Protein AF-A0A955RLH3-F1 (afdb_monomer_lite)

pLDDT: mean 81.12, std 12.27, range [46.06, 93.25]

Sequence (121 aa):
MQKIERKIIDNNLQYFKGTIGKIVNEIDFRGASHEMLMITNVYKQKTPKKQFADYALVNRNKTTEFLFELASNTSAKEIVNFQAKVIEYRNVQLYDGMNFMHHESYCKLGYLKDLHVHFPN

Structure (mmCIF, N/CA/C/O backbone):
data_AF-A0A955RLH3-F1
#
_entry.id   AF-A0A955RLH3-F1
#
loop_
_atom_site.group_PDB
_atom_site.id
_atom_site.type_symbol
_atom_site.label_atom_id
_atom_site.label_alt_id
_atom_site.label_comp_id
_atom_site.label_asym_id
_atom_site.label_entity_id
_atom_site.label_seq_id
_atom_site.pdbx_PDB_ins_code
_atom_site.Cartn_x
_atom_site.Cartn_y
_atom_site.Cartn_z
_atom_site.occupancy
_atom_site.B_iso_or_equiv
_atom_site.auth_seq_id
_atom_site.auth_comp_id
_atom_site.auth_asym_id
_atom_site.auth_atom_id
_atom_site.pdbx_PDB_model_num
ATOM 1 N N . MET A 1 1 ? 0.692 -9.507 -23.459 1.00 46.06 1 MET A N 1
ATOM 2 C CA . MET A 1 1 ? 0.556 -8.048 -23.686 1.00 46.06 1 MET A CA 1
ATOM 3 C C . MET A 1 1 ? -0.318 -7.487 -22.570 1.00 46.06 1 MET A C 1
ATOM 5 O O . MET A 1 1 ? -1.456 -7.918 -22.461 1.00 46.06 1 MET A O 1
ATOM 9 N N . GLN A 1 2 ? 0.204 -6.629 -21.688 1.00 51.38 2 GLN A N 1
ATOM 10 C CA . GLN A 1 2 ? -0.585 -6.071 -20.578 1.00 51.38 2 GLN A CA 1
ATOM 11 C C . GLN A 1 2 ? -1.453 -4.921 -21.100 1.00 51.38 2 GLN A C 1
ATOM 13 O O . GLN A 1 2 ? -0.928 -3.914 -21.574 1.00 51.38 2 GLN A O 1
ATOM 18 N N . LYS A 1 3 ? -2.781 -5.062 -21.030 1.00 50.44 3 LYS A N 1
ATOM 19 C CA . LYS A 1 3 ? -3.691 -3.938 -21.273 1.00 50.44 3 LYS A CA 1
ATOM 20 C C . LYS A 1 3 ? -3.763 -3.121 -19.988 1.00 50.44 3 LYS A C 1
ATOM 22 O O . LYS A 1 3 ? -4.238 -3.617 -18.971 1.00 50.44 3 LYS A O 1
ATOM 27 N N . ILE A 1 4 ? -3.254 -1.894 -20.037 1.00 56.94 4 ILE A N 1
ATOM 28 C CA . ILE A 1 4 ? -3.209 -0.989 -18.890 1.00 56.94 4 ILE A CA 1
ATOM 29 C C . ILE A 1 4 ? -4.227 0.127 -19.117 1.00 56.94 4 ILE A C 1
ATOM 31 O O . ILE A 1 4 ? -4.030 0.983 -19.976 1.00 56.94 4 ILE A O 1
ATOM 35 N N . GLU A 1 5 ? -5.298 0.145 -18.328 1.00 59.78 5 GLU A N 1
ATOM 36 C CA . GLU A 1 5 ? -6.249 1.260 -18.309 1.00 59.78 5 GLU A CA 1
ATOM 37 C C . GLU A 1 5 ? -5.896 2.196 -17.150 1.00 59.78 5 GLU A C 1
ATOM 39 O O . GLU A 1 5 ? -6.020 1.825 -15.983 1.00 59.78 5 GLU A O 1
ATOM 44 N N . ARG A 1 6 ? -5.417 3.406 -17.471 1.00 58.16 6 ARG A N 1
ATOM 45 C CA . ARG A 1 6 ? -5.106 4.450 -16.483 1.00 58.16 6 ARG A CA 1
ATOM 46 C C . ARG A 1 6 ? -6.283 5.404 -16.356 1.00 58.16 6 ARG A C 1
ATOM 48 O O . ARG A 1 6 ? -6.715 5.986 -17.349 1.00 58.16 6 ARG A O 1
ATOM 55 N N . LYS A 1 7 ? -6.763 5.615 -15.131 1.00 65.56 7 LYS A N 1
ATOM 56 C CA . LYS A 1 7 ? -7.764 6.646 -14.834 1.00 65.56 7 LYS A CA 1
ATOM 57 C C . LYS A 1 7 ? -7.137 7.727 -13.961 1.00 65.56 7 LYS A C 1
ATOM 59 O O . LYS A 1 7 ? -6.593 7.422 -12.903 1.00 65.56 7 LYS A O 1
ATOM 64 N N . ILE A 1 8 ? -7.244 8.984 -14.390 1.00 57.06 8 ILE A N 1
ATOM 65 C CA . ILE A 1 8 ? -6.946 10.137 -13.533 1.00 57.06 8 ILE A CA 1
ATOM 66 C C . ILE A 1 8 ? -8.118 10.259 -12.558 1.00 57.06 8 ILE A C 1
ATOM 68 O O . ILE A 1 8 ? -9.266 10.431 -12.975 1.00 57.06 8 ILE A O 1
ATOM 72 N N . ILE A 1 9 ? -7.846 10.066 -11.270 1.00 63.34 9 ILE A N 1
ATOM 73 C CA . ILE A 1 9 ? -8.859 10.109 -10.213 1.00 63.34 9 ILE A CA 1
ATOM 74 C C . ILE A 1 9 ? -8.852 11.491 -9.559 1.00 63.34 9 ILE A C 1
ATOM 76 O O . ILE A 1 9 ? -7.839 12.180 -9.546 1.00 63.34 9 ILE A O 1
ATOM 80 N N . ASP A 1 10 ? -10.021 11.887 -9.051 1.00 59.66 10 ASP A N 1
ATOM 81 C CA . ASP A 1 10 ? -10.248 13.082 -8.241 1.00 59.66 10 ASP A CA 1
ATOM 82 C C . ASP A 1 10 ? -9.096 13.348 -7.247 1.00 59.66 10 ASP A C 1
ATOM 84 O O . ASP A 1 10 ? -8.771 12.501 -6.410 1.00 59.66 10 ASP A O 1
ATOM 88 N N . ASN A 1 11 ? -8.515 14.550 -7.337 1.00 64.25 11 ASN A N 1
ATOM 89 C CA . ASN A 1 11 ? -7.392 15.035 -6.526 1.00 64.25 11 ASN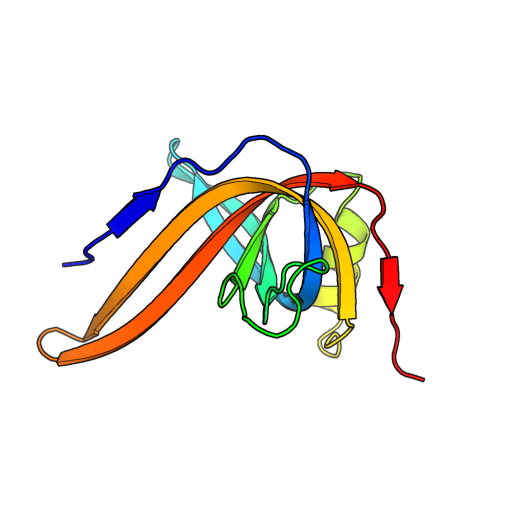 A CA 1
ATOM 90 C C . ASN A 1 11 ? -7.773 15.352 -5.069 1.00 64.25 11 ASN A C 1
ATOM 92 O O . ASN A 1 11 ? -6.931 15.817 -4.286 1.00 64.25 11 ASN A O 1
ATOM 96 N N . ASN A 1 12 ? -9.032 15.129 -4.699 1.00 81.81 12 ASN A N 1
ATOM 97 C CA . ASN A 1 12 ? -9.499 15.278 -3.335 1.00 81.81 12 ASN A CA 1
ATOM 98 C C . ASN A 1 12 ? -8.893 14.227 -2.407 1.00 81.81 12 ASN A C 1
ATOM 100 O O . ASN A 1 12 ? -8.729 13.052 -2.741 1.00 81.81 12 ASN A O 1
ATOM 104 N N . LEU A 1 13 ? -8.596 14.677 -1.195 1.00 86.31 13 LEU A N 1
ATOM 105 C CA . LEU A 1 13 ? -8.111 13.824 -0.131 1.00 86.31 13 LEU A CA 1
ATOM 106 C C . LEU A 1 13 ? -9.238 12.900 0.354 1.00 86.31 13 LEU A C 1
ATOM 108 O O . LEU A 1 13 ? -10.346 13.354 0.644 1.00 86.31 13 LEU A O 1
ATOM 112 N N . GLN A 1 14 ? -8.963 11.603 0.436 1.00 89.50 14 GLN A N 1
ATOM 113 C CA . GLN A 1 14 ? -9.951 10.582 0.777 1.00 89.50 14 GLN A CA 1
ATOM 114 C C . GLN A 1 14 ? -9.438 9.703 1.913 1.00 89.50 14 GLN A C 1
ATOM 116 O O . GLN A 1 14 ? -8.241 9.452 2.013 1.00 89.50 14 GLN A O 1
ATOM 121 N N . TYR A 1 15 ? -10.356 9.237 2.762 1.00 91.19 15 TYR A N 1
ATOM 122 C CA . TYR A 1 15 ? -10.051 8.295 3.835 1.00 91.19 15 TYR A CA 1
ATOM 123 C C . TYR A 1 15 ? -10.041 6.863 3.310 1.00 91.19 15 TYR A C 1
ATOM 125 O O . TYR A 1 15 ? -11.019 6.401 2.708 1.00 91.19 15 TYR A O 1
ATOM 133 N N . PHE A 1 16 ? -8.966 6.153 3.618 1.00 91.94 16 PHE A N 1
ATOM 134 C CA . PHE A 1 16 ? -8.741 4.768 3.261 1.00 91.94 16 PHE A CA 1
ATOM 135 C C . PHE A 1 16 ? -8.481 3.916 4.497 1.00 91.94 16 PHE A C 1
ATOM 137 O O . PHE A 1 16 ? -8.031 4.393 5.539 1.00 91.94 16 PHE A O 1
ATOM 144 N N . LYS A 1 17 ? -8.773 2.632 4.336 1.00 93.25 17 LYS A N 1
ATOM 145 C CA . LYS A 1 17 ? -8.402 1.551 5.238 1.00 93.25 17 LYS A CA 1
ATOM 146 C C . LYS A 1 17 ? -7.762 0.455 4.396 1.00 93.25 17 LYS A C 1
ATOM 148 O O . LYS A 1 17 ? -8.290 0.140 3.332 1.00 93.25 17 LYS A O 1
ATOM 153 N N . GLY A 1 18 ? -6.676 -0.133 4.870 1.00 92.19 18 GLY A N 1
ATOM 154 C CA . GLY A 1 18 ? -6.065 -1.303 4.249 1.00 92.19 18 GLY A CA 1
ATOM 155 C C . GLY A 1 18 ? -5.267 -2.115 5.254 1.00 92.19 18 GLY A C 1
ATOM 156 O O . GLY A 1 18 ? -5.281 -1.819 6.449 1.00 92.19 18 GLY A O 1
ATOM 157 N N . THR A 1 19 ? -4.580 -3.134 4.765 1.00 92.38 19 THR A N 1
ATOM 158 C CA . THR A 1 19 ? -3.713 -4.002 5.563 1.00 92.38 19 THR A CA 1
ATOM 159 C C . THR A 1 19 ? -2.275 -3.814 5.111 1.00 92.38 19 THR A C 1
ATOM 161 O O . THR A 1 19 ? -2.008 -3.840 3.906 1.00 92.38 19 THR A O 1
ATOM 164 N N . ILE A 1 20 ? -1.353 -3.613 6.054 1.00 91.56 20 ILE A N 1
ATOM 165 C CA . ILE A 1 20 ? 0.078 -3.557 5.742 1.00 91.56 20 ILE A CA 1
ATOM 166 C C . ILE A 1 20 ? 0.464 -4.866 5.041 1.00 91.56 20 ILE A C 1
ATOM 168 O O . ILE A 1 20 ? 0.072 -5.954 5.454 1.00 91.56 20 ILE A O 1
ATOM 172 N N . GLY A 1 21 ? 1.123 -4.743 3.893 1.00 90.44 21 GLY A N 1
ATOM 173 C CA . GLY A 1 21 ? 1.594 -5.868 3.099 1.00 90.44 21 GLY A CA 1
ATOM 174 C C . GLY A 1 21 ? 3.115 -5.931 3.109 1.00 90.44 21 GLY A C 1
ATOM 175 O O . GLY A 1 21 ? 3.751 -5.829 4.151 1.00 90.44 21 GLY A O 1
ATOM 176 N N . LYS A 1 22 ? 3.702 -6.105 1.926 1.00 90.69 22 LYS A N 1
ATOM 177 C CA . LYS A 1 22 ? 5.151 -6.243 1.743 1.00 90.69 22 LYS A CA 1
ATOM 178 C C . LYS A 1 22 ? 5.776 -4.977 1.164 1.00 90.69 22 LYS A C 1
ATOM 180 O O . LYS A 1 22 ? 5.098 -4.176 0.519 1.00 90.69 22 LYS A O 1
ATOM 185 N N . ILE A 1 23 ? 7.085 -4.847 1.332 1.00 91.94 23 ILE A N 1
ATOM 186 C CA . ILE A 1 23 ? 7.888 -3.881 0.582 1.00 91.94 23 ILE A CA 1
ATOM 187 C C . ILE A 1 23 ? 8.146 -4.466 -0.811 1.00 91.94 23 ILE A C 1
ATOM 189 O O . ILE A 1 23 ? 8.467 -5.647 -0.956 1.00 91.94 23 ILE A O 1
ATOM 193 N N . VAL A 1 24 ? 7.951 -3.651 -1.843 1.00 90.19 24 VAL A N 1
ATOM 194 C CA . VAL A 1 24 ? 8.190 -3.996 -3.247 1.00 90.19 24 VAL A CA 1
ATOM 195 C C . VAL A 1 24 ? 9.136 -2.983 -3.874 1.00 90.19 24 VAL A C 1
ATOM 197 O O . VAL A 1 24 ? 9.159 -1.823 -3.472 1.00 90.19 24 VAL A O 1
ATOM 200 N N . ASN A 1 25 ? 9.893 -3.413 -4.879 1.00 90.00 25 ASN A N 1
ATOM 201 C CA . ASN A 1 25 ? 10.687 -2.515 -5.711 1.00 90.00 25 ASN A CA 1
ATOM 202 C C . ASN A 1 25 ? 9.897 -2.149 -6.968 1.00 90.00 25 ASN A C 1
ATOM 204 O O . ASN A 1 25 ? 9.415 -3.030 -7.677 1.00 90.00 25 ASN A O 1
ATOM 208 N N . GLU A 1 26 ? 9.782 -0.852 -7.233 1.00 84.50 26 GLU A N 1
ATOM 209 C CA . GLU A 1 26 ? 9.158 -0.289 -8.431 1.00 84.50 26 GLU A CA 1
ATOM 210 C C . GLU A 1 26 ? 10.181 0.531 -9.214 1.00 84.50 26 GLU A C 1
ATOM 212 O O . GLU A 1 26 ? 11.085 1.143 -8.639 1.00 84.50 26 GLU A O 1
ATOM 217 N N . ILE A 1 27 ? 10.035 0.550 -10.537 1.00 79.19 27 ILE A N 1
ATOM 218 C CA . ILE A 1 27 ? 10.928 1.291 -11.428 1.00 79.19 27 ILE A CA 1
ATOM 219 C C . ILE A 1 27 ? 10.221 2.591 -11.795 1.00 79.19 27 ILE A C 1
ATOM 221 O O . ILE A 1 27 ? 9.125 2.588 -12.357 1.00 79.19 27 ILE A O 1
ATOM 225 N N . ASP A 1 28 ? 10.829 3.726 -11.459 1.00 73.44 28 ASP A N 1
ATOM 226 C CA . ASP A 1 28 ? 10.270 5.018 -11.836 1.00 73.44 28 ASP A CA 1
ATOM 227 C C . ASP A 1 28 ? 10.396 5.285 -13.350 1.00 73.44 28 ASP A C 1
ATOM 229 O O . ASP A 1 28 ? 11.014 4.542 -14.114 1.00 73.44 28 ASP A O 1
ATOM 233 N N . PHE A 1 29 ? 9.820 6.394 -13.815 1.00 65.06 29 PHE A N 1
ATOM 234 C CA . PHE A 1 29 ? 9.882 6.782 -15.229 1.00 65.06 29 PHE A CA 1
ATOM 235 C C . PHE A 1 29 ? 11.305 7.107 -15.724 1.00 65.06 29 PHE A C 1
ATOM 237 O O . PHE A 1 29 ? 11.501 7.278 -16.925 1.00 65.06 29 PHE A O 1
ATOM 244 N N . ARG A 1 30 ? 12.280 7.229 -14.815 1.00 75.94 30 ARG A N 1
ATOM 245 C CA . ARG A 1 30 ? 13.698 7.464 -15.110 1.00 75.94 30 ARG A CA 1
ATOM 246 C C . ARG A 1 30 ? 14.508 6.164 -15.109 1.00 75.94 30 ARG A C 1
ATOM 248 O O . ARG A 1 30 ? 15.707 6.216 -15.362 1.00 75.94 30 ARG A O 1
ATOM 255 N N . GLY A 1 31 ? 13.876 5.018 -14.849 1.00 77.69 31 GLY A N 1
ATOM 256 C CA . GLY A 1 31 ? 14.541 3.721 -14.771 1.00 77.69 31 GLY A CA 1
ATOM 257 C C . GLY A 1 31 ? 15.179 3.425 -13.411 1.00 77.69 31 GLY A C 1
ATOM 258 O O . GLY A 1 31 ? 15.878 2.422 -13.285 1.00 77.69 31 GLY A O 1
ATOM 259 N N . ALA A 1 32 ? 14.958 4.260 -12.392 1.00 83.62 32 ALA A N 1
ATOM 260 C CA . ALA A 1 32 ? 15.510 4.052 -11.061 1.00 83.62 32 ALA A CA 1
ATOM 261 C C . ALA A 1 32 ? 1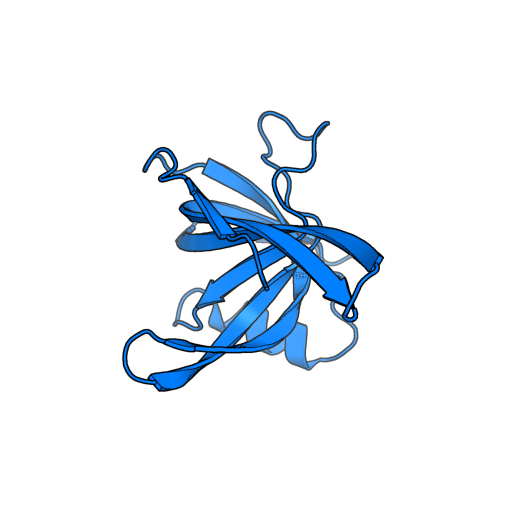4.583 3.167 -10.214 1.00 83.62 32 ALA A C 1
ATOM 263 O O . ALA A 1 32 ? 13.387 3.442 -10.068 1.00 83.62 32 ALA A O 1
ATOM 264 N N . SER A 1 33 ? 15.153 2.112 -9.627 1.00 84.94 33 SER A N 1
ATOM 265 C CA . SER A 1 33 ? 14.454 1.279 -8.647 1.00 84.94 33 SER A CA 1
ATOM 266 C C . SER A 1 33 ? 14.295 2.039 -7.334 1.00 84.94 33 SER A C 1
ATOM 268 O O . SER A 1 33 ? 15.255 2.622 -6.832 1.00 84.94 33 SER A O 1
ATOM 270 N N . HIS A 1 34 ? 13.100 1.996 -6.756 1.00 88.19 34 HIS A N 1
ATOM 271 C CA . HIS A 1 34 ? 12.829 2.516 -5.421 1.00 88.19 34 HIS A CA 1
ATOM 272 C C . HIS A 1 34 ? 11.867 1.604 -4.665 1.00 88.19 34 HIS A C 1
ATOM 274 O O . HIS A 1 34 ? 10.986 0.969 -5.247 1.00 88.19 34 HIS A O 1
ATOM 280 N N . GLU A 1 35 ? 12.036 1.573 -3.347 1.00 90.94 35 GLU A N 1
ATOM 281 C CA . GLU A 1 35 ? 11.167 0.817 -2.458 1.00 90.94 35 GLU A CA 1
ATOM 282 C C . GLU A 1 35 ? 9.818 1.522 -2.289 1.00 90.94 35 GLU A C 1
ATOM 284 O O . GLU A 1 35 ? 9.728 2.725 -2.015 1.00 90.94 35 GLU A O 1
ATOM 289 N N . MET A 1 36 ? 8.751 0.741 -2.399 1.00 92.06 36 MET A N 1
ATOM 290 C CA . MET A 1 36 ? 7.390 1.150 -2.095 1.00 92.06 36 MET A CA 1
ATOM 291 C C . MET A 1 36 ? 6.759 0.150 -1.132 1.00 92.06 36 MET A C 1
ATOM 293 O O . MET A 1 36 ? 7.000 -1.054 -1.207 1.00 92.06 36 MET A O 1
ATOM 297 N N . LEU A 1 37 ? 5.904 0.643 -0.244 1.00 92.38 37 LEU A N 1
ATOM 298 C CA . LEU A 1 37 ? 5.095 -0.206 0.611 1.00 92.38 37 LEU A CA 1
ATOM 299 C C . LEU A 1 37 ? 3.806 -0.569 -0.119 1.00 92.38 37 LEU A C 1
ATOM 301 O O . LEU A 1 37 ? 3.082 0.312 -0.590 1.00 92.38 37 LEU A O 1
ATOM 305 N N . MET A 1 38 ? 3.502 -1.863 -0.163 1.00 92.75 38 MET A N 1
ATOM 306 C CA . MET A 1 38 ? 2.233 -2.383 -0.645 1.00 92.75 38 MET A CA 1
ATOM 307 C C . MET A 1 38 ? 1.244 -2.491 0.518 1.00 92.75 38 MET A C 1
ATOM 309 O O . MET A 1 38 ? 1.448 -3.275 1.440 1.00 92.75 38 MET A O 1
ATOM 313 N N . ILE A 1 39 ? 0.154 -1.730 0.464 1.00 93.00 39 ILE A N 1
ATOM 314 C CA . ILE A 1 39 ? -1.001 -1.865 1.359 1.00 93.00 39 ILE A CA 1
ATOM 315 C C . ILE A 1 39 ? -2.065 -2.666 0.613 1.00 93.00 39 ILE A C 1
ATOM 317 O O . ILE A 1 39 ? -2.490 -2.258 -0.460 1.00 93.00 39 ILE A O 1
ATOM 321 N N . THR A 1 40 ? -2.505 -3.795 1.152 1.00 92.25 40 THR A N 1
ATOM 322 C CA . THR A 1 40 ? -3.491 -4.686 0.515 1.00 92.25 40 THR A CA 1
ATOM 323 C C . THR A 1 40 ? -4.910 -4.406 1.000 1.00 92.25 40 THR A C 1
ATOM 325 O O . THR A 1 40 ? -5.097 -3.733 2.017 1.00 92.25 40 THR A O 1
ATOM 328 N N . ASN A 1 41 ? -5.914 -4.935 0.292 1.00 90.81 41 ASN A N 1
ATOM 329 C CA . ASN A 1 41 ? -7.325 -4.863 0.683 1.00 90.81 41 ASN A CA 1
ATOM 330 C C . ASN A 1 41 ? -7.769 -3.419 0.950 1.00 90.81 41 ASN A C 1
ATOM 332 O O . ASN A 1 41 ? -8.185 -3.068 2.053 1.00 90.81 41 ASN A O 1
ATOM 336 N N . VAL A 1 42 ? -7.609 -2.548 -0.045 1.00 91.69 42 VAL A N 1
ATOM 337 C CA . VAL A 1 42 ? -7.786 -1.106 0.133 1.00 91.69 42 VAL A CA 1
ATOM 338 C C . VAL A 1 42 ? -9.258 -0.743 -0.021 1.00 91.69 42 VAL A C 1
ATOM 340 O O . VAL A 1 42 ? -9.842 -0.914 -1.089 1.00 91.69 42 VAL A O 1
ATOM 343 N N . TYR A 1 43 ? -9.856 -0.172 1.021 1.00 92.12 43 TYR A N 1
ATOM 344 C CA . TYR A 1 43 ? -11.246 0.288 1.059 1.00 92.12 43 TYR A CA 1
ATOM 345 C C . TYR A 1 43 ? -11.314 1.797 1.279 1.00 92.12 43 TYR A C 1
ATOM 347 O O . TYR A 1 43 ? -10.537 2.356 2.051 1.00 92.12 43 TYR A O 1
ATOM 355 N N . LYS A 1 44 ? -12.303 2.465 0.675 1.00 89.56 44 LYS A N 1
ATOM 356 C CA . LYS A 1 44 ? -12.668 3.836 1.065 1.00 89.56 44 LYS A CA 1
ATOM 357 C C . LYS A 1 44 ? -13.547 3.791 2.309 1.00 89.56 44 LYS A C 1
ATOM 359 O O . LYS A 1 44 ? -14.591 3.144 2.287 1.00 89.56 44 LYS A O 1
ATOM 364 N N . GLN A 1 45 ? -13.201 4.535 3.358 1.00 79.88 45 GLN A N 1
ATOM 365 C CA . GLN A 1 45 ? -13.968 4.500 4.612 1.00 79.88 45 GLN A CA 1
ATOM 366 C C . GLN A 1 45 ? -15.417 4.993 4.468 1.00 79.88 45 GLN A C 1
ATOM 368 O O . GLN A 1 45 ? -16.290 4.500 5.171 1.00 79.88 45 GLN A O 1
ATOM 373 N N . LYS A 1 46 ? -15.711 5.918 3.540 1.00 74.44 46 LYS A N 1
ATOM 374 C CA . LYS A 1 46 ? -17.096 6.368 3.279 1.00 74.44 46 LYS A CA 1
ATOM 375 C C . LYS A 1 46 ? -17.962 5.296 2.601 1.00 74.44 46 LYS A C 1
ATOM 377 O O . LYS A 1 46 ? -19.184 5.383 2.635 1.00 74.44 46 LYS A O 1
ATOM 382 N N . THR A 1 47 ? -17.341 4.294 1.983 1.00 74.12 47 THR A N 1
ATOM 383 C CA . THR A 1 47 ? -18.008 3.203 1.257 1.00 74.12 47 THR A CA 1
ATOM 384 C C . THR A 1 47 ? -17.294 1.873 1.537 1.00 74.12 47 THR A C 1
ATOM 386 O O . THR A 1 47 ? -16.767 1.257 0.609 1.00 74.12 47 THR A O 1
ATOM 389 N N . PRO A 1 48 ? -17.253 1.401 2.798 1.00 67.62 48 PRO A N 1
ATOM 390 C CA . PRO A 1 48 ? -16.399 0.280 3.194 1.00 67.62 48 PRO A CA 1
ATOM 391 C C . PRO A 1 48 ? -16.893 -1.067 2.646 1.00 67.62 48 PRO A C 1
ATOM 393 O O . PRO A 1 48 ? -16.152 -2.040 2.650 1.00 67.62 48 PRO A O 1
ATOM 396 N N . LYS A 1 49 ? -18.134 -1.126 2.141 1.00 72.62 49 LYS A N 1
ATOM 397 C CA . LYS A 1 49 ? -18.750 -2.338 1.576 1.00 72.62 49 LYS A CA 1
ATOM 398 C C . LYS A 1 49 ? -18.153 -2.770 0.233 1.00 72.62 49 LYS A C 1
ATOM 400 O O . LYS A 1 49 ? -18.428 -3.880 -0.206 1.00 72.62 49 LYS A O 1
ATOM 405 N N . LYS A 1 50 ? -17.387 -1.904 -0.440 1.00 80.31 50 LYS A N 1
ATOM 406 C CA . LYS A 1 50 ? -16.760 -2.217 -1.726 1.00 80.31 50 LYS A CA 1
ATOM 407 C C . LYS A 1 50 ? -15.276 -1.893 -1.673 1.00 80.31 50 LYS A C 1
ATOM 409 O O . LYS A 1 50 ? -14.895 -0.757 -1.383 1.00 80.31 50 LYS A O 1
ATOM 414 N N . GLN A 1 51 ? -14.463 -2.897 -1.976 1.00 87.12 51 GLN A N 1
ATOM 415 C CA . GLN A 1 51 ? -13.029 -2.730 -2.144 1.00 87.12 51 GLN A CA 1
ATOM 416 C C . GLN A 1 51 ? -12.755 -1.722 -3.260 1.00 87.12 51 GLN A C 1
ATOM 418 O O . GLN A 1 51 ? -13.398 -1.735 -4.312 1.00 87.12 51 GLN A O 1
ATOM 423 N N . PHE A 1 52 ? -11.845 -0.795 -2.986 1.00 89.69 52 PHE A N 1
ATOM 424 C CA . PHE A 1 52 ? -11.433 0.226 -3.935 1.00 89.69 52 PHE A CA 1
ATOM 425 C C . PHE A 1 52 ? -10.323 -0.281 -4.856 1.00 89.69 52 PHE A C 1
ATOM 427 O O . PHE A 1 52 ? -10.396 -0.054 -6.063 1.00 89.69 52 PHE A O 1
ATOM 434 N N . ALA A 1 53 ? -9.316 -0.941 -4.280 1.00 90.94 53 ALA A N 1
ATOM 435 C CA . ALA A 1 53 ? -8.206 -1.550 -5.000 1.00 90.94 53 ALA A CA 1
ATOM 436 C C . ALA A 1 53 ? -7.730 -2.825 -4.283 1.00 90.94 53 ALA A C 1
ATOM 438 O O . ALA A 1 53 ? -7.846 -2.934 -3.056 1.00 90.94 53 ALA A O 1
ATOM 439 N N . ASP A 1 54 ? -7.161 -3.762 -5.033 1.00 91.44 54 ASP A N 1
ATOM 440 C CA . ASP A 1 54 ? -6.481 -4.951 -4.506 1.00 91.44 54 ASP A CA 1
ATOM 441 C C . ASP A 1 54 ? -5.280 -4.552 -3.659 1.00 91.44 54 ASP A C 1
ATOM 443 O O . ASP A 1 54 ? -5.123 -5.022 -2.527 1.00 91.44 54 ASP A O 1
ATOM 447 N N . TYR A 1 55 ? -4.511 -3.578 -4.145 1.00 92.56 55 TYR A N 1
ATOM 448 C CA . TYR A 1 55 ? -3.442 -2.967 -3.374 1.00 92.56 55 TYR A CA 1
ATOM 449 C C . TYR A 1 55 ? -3.206 -1.490 -3.707 1.00 92.56 55 TYR A C 1
ATOM 451 O O . TYR A 1 55 ? -3.579 -0.970 -4.760 1.00 92.56 55 TYR A O 1
ATOM 459 N N . ALA A 1 56 ? -2.557 -0.800 -2.779 1.00 92.69 56 ALA A N 1
ATOM 460 C CA . ALA A 1 56 ? -2.051 0.545 -2.936 1.00 92.69 56 ALA A CA 1
ATOM 461 C C . ALA A 1 56 ? -0.539 0.568 -2.731 1.00 92.69 56 ALA A C 1
ATOM 463 O O . ALA A 1 56 ? -0.022 -0.083 -1.827 1.00 92.69 56 ALA A O 1
ATOM 464 N N . LEU A 1 57 ? 0.155 1.358 -3.544 1.00 92.88 57 LEU A N 1
ATOM 465 C CA . LEU A 1 57 ? 1.587 1.592 -3.425 1.00 92.88 57 LEU A CA 1
ATOM 466 C C . LEU A 1 57 ? 1.848 2.960 -2.802 1.00 92.88 57 LEU A C 1
ATOM 468 O O . LEU A 1 57 ? 1.336 3.985 -3.270 1.00 92.88 57 LEU A O 1
ATOM 472 N N . VAL A 1 58 ? 2.674 2.963 -1.761 1.00 91.88 58 VAL A N 1
ATOM 473 C CA . VAL A 1 58 ? 3.051 4.150 -0.995 1.00 91.88 58 VAL A CA 1
ATOM 474 C C . VAL A 1 58 ? 4.564 4.329 -1.067 1.00 91.88 58 VAL A C 1
ATOM 476 O O . VAL A 1 58 ? 5.320 3.407 -0.775 1.00 91.88 58 VAL A O 1
ATOM 479 N N . ASN A 1 59 ? 5.011 5.520 -1.463 1.00 90.06 59 ASN A N 1
ATOM 480 C CA . ASN A 1 59 ? 6.433 5.864 -1.447 1.00 90.06 59 ASN A CA 1
ATOM 481 C C . ASN A 1 59 ? 6.950 5.960 -0.012 1.00 90.06 59 ASN A C 1
ATOM 483 O O . ASN A 1 59 ? 6.281 6.561 0.831 1.00 90.06 59 ASN A O 1
ATOM 487 N N . ARG A 1 60 ? 8.181 5.497 0.211 1.00 90.38 60 ARG A N 1
ATOM 488 C CA . ARG A 1 60 ? 8.914 5.754 1.452 1.00 90.38 60 ARG A CA 1
ATOM 489 C C . ARG A 1 60 ? 9.202 7.248 1.613 1.00 90.38 60 ARG A C 1
ATOM 491 O O . ARG A 1 60 ? 9.645 7.915 0.679 1.00 90.38 60 ARG A O 1
ATOM 498 N N . ASN A 1 61 ? 8.915 7.788 2.791 1.00 87.88 61 ASN A N 1
ATOM 499 C CA . ASN A 1 61 ? 9.245 9.150 3.210 1.00 87.88 61 ASN A CA 1
ATOM 500 C C . ASN A 1 61 ? 9.160 9.255 4.741 1.00 87.88 61 ASN A C 1
ATOM 502 O O . ASN A 1 61 ? 8.665 8.347 5.402 1.00 87.88 61 ASN A O 1
ATOM 506 N N . LYS A 1 62 ? 9.532 10.413 5.301 1.00 87.38 62 LYS A N 1
ATOM 507 C CA . LYS A 1 62 ? 9.514 10.661 6.754 1.00 87.38 62 LYS A CA 1
ATOM 508 C C . LYS A 1 62 ? 8.175 10.333 7.441 1.00 87.38 62 LYS A C 1
ATOM 510 O O . LYS A 1 62 ? 8.176 9.918 8.590 1.00 87.38 62 LYS A O 1
ATOM 515 N N . THR A 1 63 ? 7.040 10.519 6.765 1.00 86.12 63 THR A N 1
ATOM 516 C CA . THR A 1 63 ? 5.700 10.240 7.316 1.00 86.12 63 THR A CA 1
ATOM 517 C C . THR A 1 63 ? 5.352 8.750 7.303 1.00 86.12 63 THR A C 1
ATOM 519 O O . THR A 1 63 ? 4.548 8.303 8.113 1.00 86.12 63 THR A O 1
ATOM 522 N N . THR A 1 64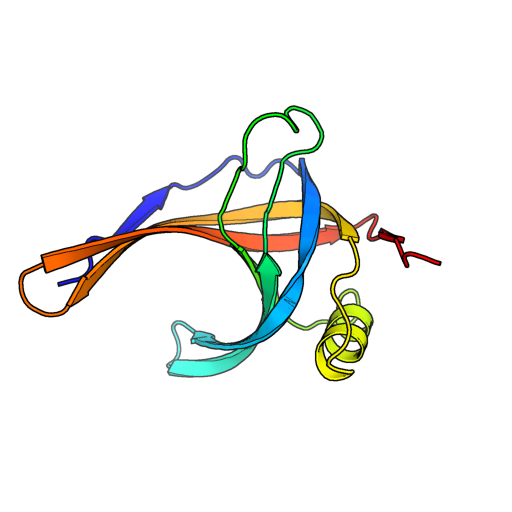 ? 5.925 7.986 6.376 1.00 89.06 64 THR A N 1
ATOM 523 C CA . THR A 1 64 ? 5.559 6.585 6.106 1.00 89.06 64 THR A CA 1
ATOM 524 C C . THR A 1 64 ? 6.624 5.589 6.545 1.00 89.06 64 THR A C 1
ATOM 526 O O . THR A 1 64 ? 6.351 4.396 6.544 1.00 89.06 64 THR A O 1
ATOM 529 N N . GLU A 1 65 ? 7.797 6.070 6.960 1.00 90.50 65 GLU A N 1
ATOM 530 C CA . GLU A 1 65 ? 8.956 5.277 7.384 1.00 90.50 65 GLU A CA 1
ATOM 531 C C . GLU A 1 65 ? 8.588 4.168 8.376 1.00 90.50 65 GLU A C 1
ATOM 533 O O . GLU A 1 65 ? 8.901 3.003 8.154 1.00 90.50 65 GLU A O 1
ATOM 538 N N . PHE A 1 66 ? 7.815 4.501 9.410 1.00 88.31 66 PHE A N 1
ATOM 539 C CA . PHE A 1 66 ? 7.418 3.530 10.427 1.00 88.31 66 PHE A CA 1
ATOM 540 C C . PHE A 1 66 ? 6.551 2.388 9.864 1.00 88.31 66 PHE A C 1
ATOM 542 O O . PHE A 1 66 ? 6.566 1.283 10.394 1.00 88.31 66 PHE A O 1
ATOM 549 N N . LEU A 1 67 ? 5.803 2.607 8.773 1.00 89.44 67 LEU A N 1
ATOM 550 C CA . LEU A 1 67 ? 5.061 1.525 8.121 1.00 89.44 67 LEU A CA 1
ATOM 551 C C . LEU A 1 67 ? 6.002 0.550 7.401 1.00 89.44 67 LEU A C 1
ATOM 553 O O . LEU A 1 67 ? 5.691 -0.635 7.316 1.00 89.44 67 LEU A O 1
ATOM 557 N N . PHE A 1 68 ? 7.136 1.033 6.881 1.00 91.50 68 PHE A N 1
ATOM 558 C CA . PHE A 1 68 ? 8.165 0.176 6.284 1.00 91.50 68 PHE A CA 1
ATOM 559 C C . PHE A 1 68 ? 8.867 -0.656 7.358 1.00 91.50 68 PHE A C 1
ATOM 561 O O . PHE A 1 68 ? 9.110 -1.843 7.145 1.00 91.50 68 PHE A O 1
ATOM 568 N N . GLU A 1 69 ? 9.138 -0.066 8.524 1.00 89.62 69 GLU A N 1
ATOM 569 C CA . GLU A 1 69 ? 9.658 -0.799 9.685 1.00 89.62 69 GLU A CA 1
ATOM 570 C C . GLU A 1 69 ? 8.691 -1.915 10.108 1.00 89.62 69 GLU A C 1
ATOM 572 O O . GLU A 1 69 ? 9.105 -3.065 10.248 1.00 89.62 69 GLU A O 1
ATOM 577 N N . LEU A 1 70 ? 7.389 -1.613 10.215 1.00 87.81 70 LEU A N 1
ATOM 578 C CA . LEU A 1 70 ? 6.358 -2.613 10.517 1.00 87.81 70 LEU A CA 1
ATOM 579 C C . LEU A 1 70 ? 6.318 -3.735 9.470 1.00 87.81 70 LEU A C 1
ATOM 581 O O . LEU A 1 70 ? 6.393 -4.910 9.827 1.00 87.81 70 LEU A O 1
ATOM 585 N N . ALA A 1 71 ? 6.279 -3.390 8.180 1.00 88.50 71 ALA A N 1
ATOM 586 C CA . ALA A 1 71 ? 6.256 -4.366 7.089 1.00 88.50 71 ALA A CA 1
ATOM 587 C C . ALA A 1 71 ? 7.501 -5.274 7.056 1.00 88.50 71 ALA A C 1
ATOM 589 O O . ALA A 1 71 ? 7.412 -6.435 6.656 1.00 88.50 71 ALA A O 1
ATOM 590 N N . SER A 1 72 ? 8.657 -4.766 7.495 1.00 86.12 72 SER A N 1
ATOM 591 C CA . SER A 1 72 ? 9.917 -5.524 7.538 1.00 86.12 72 SER A CA 1
ATOM 592 C C . SER A 1 72 ? 9.935 -6.584 8.643 1.00 86.12 72 SER A C 1
ATOM 594 O O . SER A 1 72 ? 10.650 -7.575 8.528 1.00 86.12 72 SER A O 1
ATOM 596 N N . ASN A 1 73 ? 9.107 -6.432 9.680 1.00 81.25 73 ASN A N 1
ATOM 597 C CA . ASN A 1 73 ? 9.075 -7.322 10.846 1.00 81.25 73 ASN A CA 1
ATOM 598 C C . ASN A 1 73 ? 8.208 -8.590 10.648 1.00 81.25 73 ASN A C 1
ATOM 600 O O . ASN A 1 73 ? 7.860 -9.278 11.610 1.00 81.25 73 ASN A O 1
ATOM 604 N N . THR A 1 74 ? 7.896 -8.950 9.394 1.00 57.00 74 THR A N 1
ATOM 605 C CA . THR A 1 74 ? 7.331 -10.240 8.910 1.00 57.00 74 THR A CA 1
ATOM 606 C C . THR A 1 74 ? 5.994 -10.733 9.490 1.00 57.00 74 THR A C 1
ATOM 608 O O . THR A 1 74 ? 5.430 -11.691 8.968 1.00 57.00 74 THR A O 1
ATOM 611 N N . SER A 1 75 ? 5.429 -10.063 10.495 1.00 60.56 75 SER A N 1
ATOM 612 C CA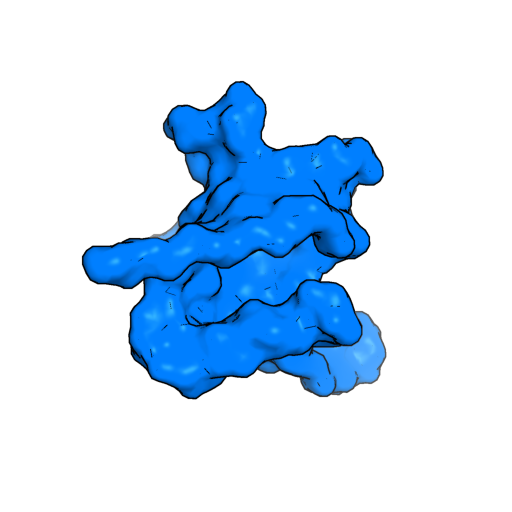 . SER A 1 75 ? 4.170 -10.452 11.168 1.00 60.56 75 SER A CA 1
ATOM 613 C C . SER A 1 75 ? 3.010 -9.498 10.870 1.00 60.56 75 SER A C 1
ATOM 615 O O . SER A 1 75 ? 1.871 -9.729 11.277 1.00 60.56 75 SER A O 1
ATOM 617 N N . ALA A 1 76 ? 3.319 -8.416 10.163 1.00 60.97 76 ALA A N 1
ATOM 618 C CA . ALA A 1 76 ? 2.515 -7.221 10.081 1.00 60.97 76 ALA A CA 1
ATOM 619 C C . ALA A 1 76 ? 1.315 -7.379 9.139 1.00 60.97 76 ALA A C 1
ATOM 621 O O . ALA A 1 76 ? 1.366 -7.028 7.964 1.00 60.97 76 ALA A O 1
ATOM 622 N N . LYS A 1 77 ? 0.220 -7.948 9.653 1.00 73.81 77 LYS A N 1
ATOM 623 C CA . LYS A 1 77 ? -1.121 -7.838 9.052 1.00 73.81 77 LYS A CA 1
ATOM 624 C C . LYS A 1 77 ? -1.933 -6.746 9.752 1.00 7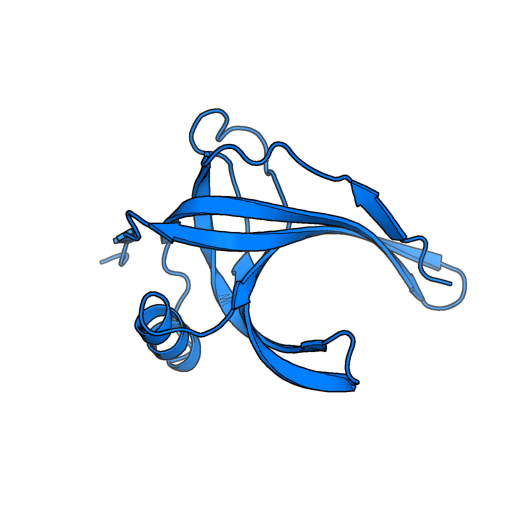3.81 77 LYS A C 1
ATOM 626 O O . LYS A 1 77 ? -3.154 -6.870 9.877 1.00 73.81 77 LYS A O 1
ATOM 631 N N . GLU A 1 78 ? -1.279 -5.694 10.247 1.00 87.69 78 GLU A N 1
ATOM 632 C CA . GLU A 1 78 ? -1.978 -4.610 10.922 1.00 87.69 78 GLU A CA 1
ATOM 633 C C . GLU A 1 78 ? -2.863 -3.858 9.941 1.00 87.69 78 GLU A C 1
ATOM 635 O O . GLU A 1 78 ? -2.562 -3.654 8.758 1.00 87.69 78 GLU A O 1
ATOM 640 N N . ILE A 1 79 ? -3.991 -3.422 10.479 1.00 90.50 79 ILE A N 1
ATOM 641 C CA . ILE A 1 79 ? -4.916 -2.573 9.761 1.00 90.50 79 ILE A CA 1
ATOM 642 C C . ILE A 1 79 ? -4.412 -1.143 9.877 1.00 90.50 79 ILE A C 1
ATOM 644 O O . ILE A 1 79 ? -4.154 -0.636 10.964 1.00 90.50 79 ILE A O 1
ATOM 648 N N . VAL A 1 80 ? -4.345 -0.464 8.747 1.00 91.38 80 VAL A N 1
ATOM 649 C CA . VAL A 1 80 ? -3.860 0.903 8.625 1.00 91.38 80 VAL A CA 1
ATOM 650 C C . VAL A 1 80 ? -4.979 1.773 8.058 1.00 91.38 80 VAL A C 1
ATOM 652 O O . VAL A 1 80 ? -5.561 1.468 7.017 1.00 91.38 80 VAL A O 1
ATOM 655 N N . ASN A 1 81 ? -5.305 2.851 8.770 1.00 92.06 81 ASN A N 1
ATOM 656 C CA . ASN A 1 81 ? -6.260 3.876 8.356 1.00 92.06 81 ASN A CA 1
ATOM 657 C C . ASN A 1 81 ? -5.506 5.170 8.070 1.00 92.06 81 ASN A C 1
ATOM 659 O O . ASN A 1 81 ? -4.618 5.536 8.831 1.00 92.06 81 ASN A O 1
ATOM 663 N N . PHE A 1 82 ? -5.847 5.861 6.990 1.00 91.62 82 PHE A N 1
ATOM 664 C CA . PHE A 1 82 ? -5.171 7.102 6.617 1.00 91.62 82 PHE A CA 1
ATOM 665 C C . PHE A 1 82 ? -6.006 7.922 5.653 1.00 91.62 82 PHE A C 1
ATOM 667 O O . PHE A 1 82 ? -6.930 7.422 5.011 1.00 91.62 82 PHE A O 1
ATOM 674 N N . GLN A 1 83 ? -5.626 9.181 5.489 1.00 91.31 83 GLN A N 1
ATOM 675 C CA . GLN A 1 83 ? -6.042 9.976 4.352 1.00 91.31 83 GLN A CA 1
ATOM 676 C C . GLN A 1 83 ? -4.955 10.028 3.288 1.00 91.31 83 GLN A C 1
ATOM 678 O O . GLN A 1 83 ? -3.781 10.201 3.606 1.00 91.31 83 GLN A O 1
ATOM 683 N N . ALA A 1 84 ? -5.349 9.916 2.022 1.00 90.88 84 ALA A N 1
ATOM 684 C CA . ALA A 1 84 ? -4.440 10.046 0.890 1.00 90.88 84 ALA A CA 1
ATOM 685 C C . ALA A 1 84 ? -5.129 10.663 -0.330 1.00 90.88 84 ALA A C 1
ATOM 687 O O . ALA A 1 84 ? -6.358 10.658 -0.449 1.00 90.88 84 ALA A O 1
ATOM 688 N N . LYS A 1 85 ? -4.321 11.164 -1.264 1.00 90.44 85 LYS A N 1
ATOM 689 C CA . LYS A 1 85 ? -4.740 11.449 -2.640 1.00 90.44 85 LYS A CA 1
ATOM 690 C C . LYS A 1 85 ? -4.397 10.255 -3.518 1.00 90.44 85 LYS A C 1
ATOM 692 O O . LYS A 1 85 ? -3.294 9.721 -3.433 1.00 90.44 85 LYS A O 1
ATOM 697 N N . VAL A 1 86 ? -5.311 9.847 -4.388 1.00 89.19 86 VAL A N 1
ATOM 698 C CA . VAL A 1 86 ? -5.003 8.823 -5.392 1.00 89.19 86 VAL A CA 1
ATOM 699 C C . VAL A 1 86 ? -4.334 9.518 -6.571 1.00 89.19 86 VAL A C 1
ATOM 701 O O . VAL A 1 86 ? -4.996 10.253 -7.293 1.00 89.19 86 VAL A O 1
ATOM 704 N N . ILE A 1 87 ? -3.027 9.319 -6.745 1.00 87.50 87 ILE A N 1
ATOM 705 C CA . ILE A 1 87 ? -2.275 9.903 -7.869 1.00 87.50 87 ILE A CA 1
ATOM 706 C C . ILE A 1 87 ? -2.526 9.094 -9.140 1.00 87.50 87 ILE A C 1
ATOM 708 O O . ILE A 1 87 ? -2.604 9.638 -10.238 1.00 87.50 87 ILE A O 1
ATOM 712 N N . GLU A 1 88 ? -2.640 7.779 -8.994 1.00 86.38 88 GLU A N 1
ATOM 713 C CA . GLU A 1 88 ? -2.806 6.875 -10.118 1.00 86.38 88 GLU A CA 1
ATOM 714 C C . GLU A 1 88 ? -3.695 5.704 -9.727 1.00 86.38 88 GLU A C 1
ATOM 716 O O . GLU A 1 88 ? -3.625 5.214 -8.602 1.00 86.38 88 GLU A O 1
ATOM 721 N N . TYR A 1 89 ? -4.510 5.244 -10.669 1.00 86.88 89 TYR A N 1
ATOM 722 C CA . TYR A 1 89 ? -5.285 4.020 -10.547 1.00 86.88 89 TYR A CA 1
ATOM 723 C C . TYR A 1 89 ? -5.205 3.245 -11.851 1.00 86.88 89 TYR A C 1
ATOM 725 O O . TYR A 1 89 ? -5.411 3.820 -12.929 1.00 86.88 89 TYR A O 1
ATOM 733 N N . ARG A 1 90 ? -4.916 1.951 -11.747 1.00 85.31 90 ARG A N 1
ATOM 734 C CA . ARG A 1 90 ? -4.834 1.050 -12.888 1.00 85.31 90 ARG A CA 1
ATOM 735 C C . ARG A 1 90 ? -5.616 -0.223 -12.622 1.00 85.31 90 ARG A C 1
ATOM 737 O O . ARG A 1 90 ? -5.523 -0.794 -11.542 1.00 85.31 90 ARG A O 1
ATOM 744 N N . ASN A 1 91 ? -6.309 -0.684 -13.655 1.00 83.12 91 ASN A N 1
ATOM 745 C CA . ASN A 1 91 ? -6.757 -2.066 -13.742 1.00 83.12 91 ASN A CA 1
ATOM 746 C C . ASN A 1 91 ? -5.757 -2.817 -14.619 1.00 83.12 91 ASN A C 1
ATOM 748 O O . ASN A 1 91 ? -5.543 -2.449 -15.778 1.00 83.12 91 ASN A O 1
ATOM 752 N N . VAL A 1 92 ? -5.120 -3.826 -14.044 1.00 76.00 92 VAL A N 1
ATOM 753 C CA . VAL A 1 92 ? -4.125 -4.675 -14.681 1.00 76.00 92 VAL A CA 1
ATOM 754 C C . VAL A 1 92 ? -4.765 -6.020 -14.980 1.00 76.00 92 VAL A C 1
ATOM 756 O O . VAL A 1 92 ? -5.371 -6.664 -14.128 1.00 76.00 92 VAL A O 1
ATOM 759 N N . GLN A 1 93 ? -4.631 -6.434 -16.231 1.00 71.88 93 GLN A N 1
ATOM 760 C CA . GLN A 1 93 ? -4.987 -7.771 -16.673 1.00 71.88 93 GLN A CA 1
ATOM 761 C C . GLN A 1 93 ? -3.711 -8.598 -16.778 1.00 71.88 93 GLN A C 1
ATOM 763 O O . GLN A 1 93 ? -2.853 -8.300 -17.616 1.00 71.88 93 GLN A O 1
ATOM 768 N N . LEU A 1 94 ? -3.581 -9.609 -15.920 1.00 67.94 94 LEU A N 1
ATOM 769 C CA . LEU A 1 94 ? -2.454 -10.534 -15.945 1.00 67.94 94 LEU A CA 1
ATOM 770 C C . LEU A 1 94 ? -2.747 -11.676 -16.926 1.00 67.94 94 LEU A C 1
ATOM 772 O O . LEU A 1 94 ? -3.808 -12.302 -16.876 1.00 67.94 94 LEU A O 1
ATOM 776 N N . TYR A 1 95 ? -1.790 -11.933 -17.818 1.00 65.06 95 TYR A N 1
ATOM 777 C CA . TYR A 1 95 ? -1.849 -12.987 -18.830 1.00 65.06 95 TYR A CA 1
ATOM 778 C C . TYR A 1 95 ? -0.642 -13.905 -18.674 1.00 65.06 95 TYR A C 1
ATOM 780 O O . TYR A 1 95 ? 0.486 -13.409 -18.638 1.00 65.06 95 TYR A O 1
ATOM 788 N N . ASP A 1 96 ? -0.871 -15.215 -18.670 1.00 61.03 96 ASP A N 1
ATOM 789 C CA . ASP A 1 96 ? 0.195 -16.217 -18.779 1.00 61.03 96 ASP A CA 1
ATOM 790 C C . ASP A 1 96 ? 0.263 -16.742 -20.218 1.00 61.03 96 ASP A C 1
ATOM 792 O O . ASP A 1 96 ? -0.295 -17.782 -20.569 1.00 61.03 96 ASP A O 1
ATOM 796 N N . GLY A 1 97 ? 0.832 -15.924 -21.106 1.00 66.69 97 GLY A N 1
ATOM 797 C CA . GLY A 1 97 ? 0.990 -16.238 -22.529 1.00 66.69 97 GLY A CA 1
ATOM 798 C C . GLY A 1 97 ? -0.308 -16.170 -23.347 1.00 66.69 97 GLY A C 1
ATOM 799 O O . GLY A 1 97 ? -0.411 -15.326 -24.235 1.00 66.69 97 GLY A O 1
ATOM 800 N N . MET A 1 98 ? -1.296 -17.022 -23.049 1.00 62.91 98 MET A N 1
ATOM 801 C CA . MET A 1 98 ? -2.562 -17.143 -23.799 1.00 62.91 98 MET A CA 1
ATOM 802 C C . MET A 1 98 ? -3.825 -17.185 -22.929 1.00 62.91 98 MET A C 1
ATOM 804 O O . MET A 1 98 ? -4.915 -16.949 -23.447 1.00 62.91 98 MET A O 1
ATOM 808 N N . ASN A 1 99 ? -3.699 -17.433 -21.622 1.00 61.00 99 ASN A N 1
ATOM 809 C CA . ASN A 1 99 ? -4.843 -17.509 -20.715 1.00 61.00 99 ASN A CA 1
ATOM 810 C C . ASN A 1 99 ? -4.952 -16.270 -19.830 1.00 61.00 99 ASN A C 1
ATOM 812 O O . ASN A 1 99 ? -3.954 -15.731 -19.339 1.00 61.00 99 ASN A O 1
ATOM 816 N N . PHE A 1 100 ? -6.195 -15.838 -19.623 1.00 61.53 100 PHE A N 1
ATOM 817 C CA . PHE A 1 100 ? -6.525 -14.813 -18.649 1.00 61.53 100 PHE A CA 1
ATOM 818 C C . PHE A 1 100 ? -6.327 -15.377 -17.235 1.00 61.53 100 PHE A C 1
ATOM 820 O O . PHE A 1 100 ? -6.994 -16.343 -16.870 1.00 61.53 100 PHE A O 1
ATOM 827 N N . MET A 1 101 ? -5.411 -14.794 -16.458 1.00 63.44 101 MET A N 1
ATOM 828 C CA . MET A 1 101 ? -5.067 -15.295 -15.121 1.00 63.44 101 MET A CA 1
ATOM 829 C C . MET A 1 101 ? -5.866 -14.574 -14.035 1.00 63.44 101 MET A C 1
ATOM 831 O O . MET A 1 101 ? -6.522 -15.215 -13.217 1.00 63.44 101 MET A O 1
ATOM 835 N N . HIS A 1 102 ? -5.817 -13.237 -14.014 1.00 68.38 102 HIS A N 1
ATOM 836 C CA . HIS A 1 102 ? -6.477 -12.446 -12.977 1.00 68.38 102 HIS A CA 1
ATOM 837 C C . HIS A 1 102 ? -6.635 -10.968 -13.368 1.00 68.38 102 HIS A C 1
ATOM 839 O O . HIS A 1 102 ? -5.798 -10.411 -14.089 1.00 68.38 102 HIS A O 1
ATOM 845 N N . HIS A 1 103 ? -7.709 -10.332 -12.885 1.00 78.19 103 HIS A N 1
ATOM 846 C CA . HIS A 1 103 ? -7.869 -8.875 -12.894 1.00 78.19 103 HIS A CA 1
ATOM 847 C C . HIS A 1 103 ? -7.404 -8.359 -11.542 1.00 78.19 103 HIS A C 1
ATOM 849 O O . HIS A 1 103 ? -8.014 -8.693 -10.534 1.00 78.19 103 HIS A O 1
ATOM 855 N N . GLU A 1 104 ? -6.379 -7.518 -11.535 1.00 82.56 104 GLU A N 1
ATOM 856 C CA . GLU A 1 104 ? -5.977 -6.781 -10.341 1.00 82.56 104 GLU A CA 1
ATOM 857 C C . GLU A 1 104 ? -6.212 -5.292 -10.555 1.00 82.56 104 GLU A C 1
ATOM 859 O O . GLU A 1 104 ? -6.018 -4.740 -11.637 1.00 82.56 104 GLU A O 1
ATOM 864 N N . SER A 1 105 ? -6.621 -4.620 -9.500 1.00 86.81 105 SER A N 1
ATOM 865 C CA . SER A 1 105 ? -6.778 -3.184 -9.422 1.00 86.81 105 SER A CA 1
ATOM 866 C C . SER A 1 105 ? -5.756 -2.644 -8.437 1.00 86.81 105 SER A C 1
ATOM 868 O O . SER A 1 105 ? -5.685 -3.079 -7.289 1.00 86.81 105 SER A O 1
ATOM 870 N N . TYR A 1 106 ? -4.955 -1.671 -8.858 1.00 89.00 106 TYR A N 1
ATOM 871 C CA . TYR A 1 106 ? -4.003 -1.036 -7.960 1.00 89.00 106 TYR A CA 1
ATOM 872 C C . TYR A 1 106 ? -4.029 0.474 -8.062 1.00 89.00 106 TYR A C 1
ATOM 874 O O . TYR A 1 106 ? -4.372 1.051 -9.098 1.00 89.00 106 TYR A O 1
ATOM 882 N N . CYS A 1 107 ? -3.640 1.133 -6.974 1.00 89.06 107 CYS A N 1
ATOM 883 C CA . CYS A 1 107 ? -3.499 2.579 -6.959 1.00 89.06 107 CYS A CA 1
ATOM 884 C C . CYS A 1 107 ? -2.161 3.042 -6.381 1.00 89.06 107 CYS A C 1
ATOM 886 O O . CYS A 1 107 ? -1.580 2.400 -5.512 1.00 89.06 107 CYS A O 1
ATOM 888 N N . LYS A 1 108 ? -1.656 4.177 -6.867 1.00 89.19 108 LYS A N 1
ATOM 889 C CA . LYS A 1 108 ? -0.523 4.878 -6.258 1.00 89.19 108 LYS A CA 1
ATOM 890 C C . LYS A 1 108 ? -1.068 6.009 -5.409 1.00 89.19 108 LYS A C 1
ATOM 892 O O . LYS A 1 108 ? -1.827 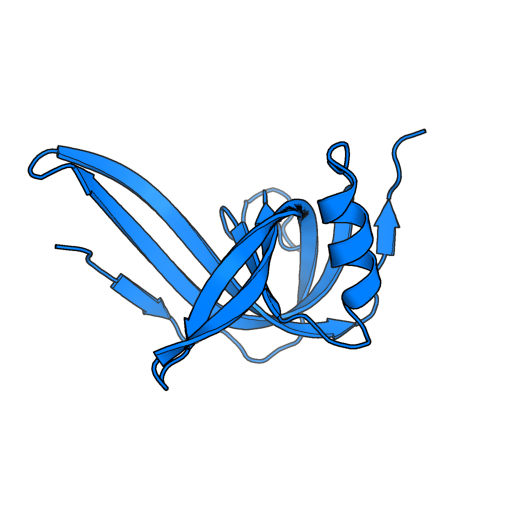6.855 -5.894 1.00 89.19 108 LYS A O 1
ATOM 897 N N . LEU A 1 109 ? -0.682 6.018 -4.142 1.00 87.94 109 LEU A N 1
ATOM 898 C CA . LEU A 1 109 ? -1.129 7.018 -3.188 1.00 87.94 109 LEU A CA 1
ATOM 899 C C . LEU A 1 109 ? -0.081 8.114 -3.039 1.00 87.94 109 LEU A C 1
ATOM 901 O O . LEU A 1 109 ? 1.114 7.864 -2.891 1.00 87.94 109 LEU A O 1
ATOM 905 N N . GLY A 1 110 ? -0.561 9.347 -3.070 1.00 82.62 110 GLY A N 1
ATOM 906 C CA . GLY A 1 110 ? 0.188 10.553 -2.776 1.00 82.62 110 GLY A CA 1
ATOM 907 C C . GLY A 1 110 ? -0.296 11.203 -1.504 1.00 82.62 110 GLY A C 1
ATOM 908 O O . GLY A 1 110 ? -1.468 11.078 -1.164 1.00 82.62 110 GLY A O 1
ATOM 909 N N . TYR A 1 111 ? 0.597 11.966 -0.873 1.00 81.75 111 TYR A N 1
ATOM 910 C CA . TYR A 1 111 ? 0.294 12.846 0.255 1.00 81.75 111 TYR A CA 1
ATOM 911 C C . TYR A 1 111 ? -0.560 12.164 1.339 1.00 81.75 111 TYR A C 1
ATOM 913 O O . TYR A 1 111 ? -1.787 12.265 1.345 1.00 81.75 111 TYR A O 1
ATOM 921 N N . LEU A 1 112 ? 0.112 11.450 2.244 1.00 88.00 112 LEU A N 1
ATOM 922 C CA . LEU A 1 112 ? -0.535 10.747 3.347 1.00 88.00 112 LEU A CA 1
ATOM 923 C C . LEU A 1 112 ? -0.628 11.651 4.580 1.00 88.00 112 LEU A C 1
ATOM 925 O O . LEU A 1 112 ? 0.345 12.322 4.926 1.00 88.00 112 LEU A O 1
ATOM 929 N N . LYS A 1 113 ? -1.779 11.637 5.258 1.00 87.00 113 LYS A N 1
ATOM 930 C CA . LYS A 1 113 ? -1.969 12.259 6.577 1.00 87.00 113 LYS A CA 1
ATOM 931 C C . LYS A 1 113 ? -2.943 11.457 7.439 1.00 87.00 113 LYS A C 1
ATOM 933 O O . LYS A 1 113 ? -3.593 10.544 6.932 1.00 87.00 113 LYS A O 1
ATOM 938 N N . ASP A 1 114 ? -3.025 11.801 8.723 1.00 86.19 114 ASP A N 1
ATOM 939 C CA . ASP A 1 114 ? -3.917 11.162 9.704 1.00 86.19 114 ASP A CA 1
ATOM 940 C C . ASP A 1 114 ? -3.778 9.630 9.695 1.00 86.19 114 ASP A C 1
ATOM 942 O O . ASP A 1 114 ? -4.748 8.881 9.592 1.00 86.19 114 ASP A O 1
ATOM 946 N N . LEU A 1 115 ? -2.521 9.176 9.692 1.00 88.12 115 LEU A N 1
ATOM 947 C CA . LEU A 1 115 ? -2.145 7.775 9.580 1.00 88.12 115 LEU A CA 1
ATOM 948 C C . LEU A 1 115 ? -2.199 7.106 10.961 1.00 88.12 115 LEU A C 1
ATOM 950 O O . LEU A 1 115 ? -1.456 7.471 11.869 1.00 88.12 115 LEU A O 1
ATOM 954 N N . HIS A 1 116 ? -3.060 6.101 11.092 1.00 87.88 116 HIS A N 1
ATOM 955 C CA . HIS A 1 116 ? -3.295 5.344 12.315 1.00 87.88 116 HIS A CA 1
ATOM 956 C C . HIS A 1 116 ? -3.164 3.847 12.044 1.00 87.88 116 HIS A C 1
ATOM 958 O O . HIS A 1 116 ? -3.849 3.306 11.171 1.00 87.88 116 HIS A O 1
ATOM 964 N N . VAL A 1 117 ? -2.325 3.170 12.825 1.00 84.94 117 VAL A N 1
ATOM 965 C CA . VAL A 1 117 ? -2.170 1.713 12.776 1.00 84.94 117 VAL A CA 1
ATOM 966 C C . VAL A 1 117 ? -2.934 1.087 13.932 1.00 84.94 117 VAL A C 1
ATOM 968 O O . VAL A 1 117 ? -2.838 1.532 15.074 1.00 84.94 117 VAL A O 1
ATOM 971 N N . HIS A 1 118 ? -3.725 0.070 13.617 1.00 84.06 118 HIS A N 1
ATOM 972 C CA . HIS A 1 118 ? -4.451 -0.735 14.578 1.00 84.06 118 HIS A CA 1
ATOM 973 C C . HIS A 1 118 ? -3.730 -2.070 14.752 1.00 84.06 118 HIS A C 1
ATOM 975 O O . HIS A 1 118 ? -3.767 -2.924 13.861 1.00 84.06 118 HIS A O 1
ATOM 981 N N . PHE A 1 119 ? -3.085 -2.216 15.905 1.00 75.12 119 PHE A N 1
ATOM 982 C CA . PHE A 1 119 ? -2.433 -3.444 16.336 1.00 75.12 119 PHE A CA 1
ATOM 983 C C . PHE A 1 119 ? -3.497 -4.367 16.949 1.00 75.12 119 PHE A C 1
ATOM 985 O O . PHE A 1 119 ? -4.131 -3.967 17.928 1.00 75.12 119 PHE A O 1
ATOM 992 N N . PRO A 1 120 ? -3.768 -5.550 16.369 1.00 63.69 120 PRO A N 1
ATOM 993 C CA . PRO A 1 120 ? -4.586 -6.547 17.046 1.00 63.69 120 PRO A CA 1
ATOM 994 C C . PRO A 1 120 ? -3.830 -7.028 18.296 1.00 63.69 120 PRO A C 1
ATOM 996 O O . PRO A 1 120 ? -2.683 -7.457 18.180 1.00 63.69 120 PRO A O 1
ATOM 999 N N . ASN A 1 121 ? -4.456 -6.888 19.471 1.00 52.62 121 ASN A N 1
ATOM 1000 C CA . ASN A 1 121 ? -3.962 -7.443 20.739 1.00 52.62 121 ASN A CA 1
ATOM 1001 C C . ASN A 1 121 ? -3.964 -8.974 20.723 1.00 52.62 121 ASN A C 1
ATOM 1003 O O . ASN A 1 121 ? -4.908 -9.544 20.127 1.00 52.62 121 ASN A O 1
#

Organism: NCBI:txid2099670

Foldseek 3Di:
DKDKDKDADDQDKFKKKFWWEAWDWDQDPVRDTAIWTKTAQIATPVCRVDGPFRIETEHDDPVCVVSNVLNVVVPGRWMKMWIWGFRIKIWIFDDPPHDGDDTGIYTYTDDIDPIDTDDDD

Secondary structure (DSSP, 8-state):
---EEEE----S-EEEEEEEEEEEEEE-TTS-EEEEEEEEEEEETTSTTSEEEEEEEEE--TTTHHHHHHHHTS----EEEEEEEEEEEEEEEEEETTEEEEEEEEEEEEEEEEEEEE---

Radius of gyration: 14.66 Å; chains: 1; bounding box: 34×33×44 Å